Protein AF-A0A094J288-F1 (afdb_monomer_lite)

InterPro domains:
  IPR002071 Thermonuclease active site [PS01284] (3-13)
  IPR016071 Staphylococcal nuclease (SNase-like), OB-fold [PF00565] (2-60)
  IPR016071 Staphylococcal nuclease (SNase-like), OB-fold [PS50830] (1-61)
  IPR035437 SNase-like, OB-fold superfamily [G3DSA:2.40.50.90] (1-61)
  IPR035437 SNase-like, OB-fold superfamily [SSF50199] (2-60)

Secondary structure (DSSP, 8-state):
-B-TTS-B----EETTEEHHHHHHHTTS------TT--TTHHHHHHHHHHHHHTT-GGG--

Radius of gyration: 12.46 Å; chains: 1; bounding box: 28×23×32 Å

Structure (mmCIF, N/CA/C/O backbone):
data_AF-A0A094J288-F1
#
_entry.id   AF-A0A094J288-F1
#
loop_
_atom_site.group_PDB
_atom_site.id
_atom_site.type_symbol
_atom_site.label_atom_id
_atom_site.label_alt_id
_atom_site.label_comp_id
_atom_site.label_asym_id
_atom_site.label_entity_id
_atom_site.label_seq_id
_atom_site.pdbx_PDB_ins_code
_atom_site.Cartn_x
_atom_site.Cartn_y
_atom_site.Cartn_z
_atom_site.occupancy
_atom_site.B_iso_or_equiv
_atom_site.auth_seq_id
_atom_site.auth_comp_id
_atom_site.auth_asym_id
_atom_site.auth_atom_id
_atom_site.pdbx_PDB_model_num
ATOM 1 N N . MET A 1 1 ? 17.642 -5.013 -11.569 1.00 58.41 1 MET A N 1
ATOM 2 C CA . MET A 1 1 ? 16.578 -4.941 -10.539 1.00 58.41 1 MET A CA 1
ATOM 3 C C . MET A 1 1 ? 15.996 -6.330 -10.254 1.00 58.41 1 MET A C 1
ATOM 5 O O . MET A 1 1 ? 14.811 -6.564 -10.460 1.00 58.41 1 MET A O 1
ATOM 9 N N . LYS A 1 2 ? 16.826 -7.268 -9.795 1.00 61.47 2 LYS A N 1
ATOM 10 C CA . LYS A 1 2 ? 16.378 -8.524 -9.185 1.00 61.47 2 LYS A CA 1
ATOM 11 C C . LYS A 1 2 ? 17.005 -8.565 -7.802 1.00 61.47 2 LYS A C 1
ATOM 13 O O . LYS A 1 2 ? 18.149 -8.131 -7.666 1.00 61.47 2 LYS A O 1
ATOM 18 N N . ASP A 1 3 ? 16.259 -8.977 -6.790 1.00 71.56 3 ASP A N 1
ATOM 19 C CA . ASP A 1 3 ? 16.858 -9.172 -5.473 1.00 71.56 3 ASP A CA 1
ATOM 20 C C . ASP A 1 3 ? 17.780 -10.406 -5.464 1.00 71.56 3 ASP A C 1
ATOM 22 O 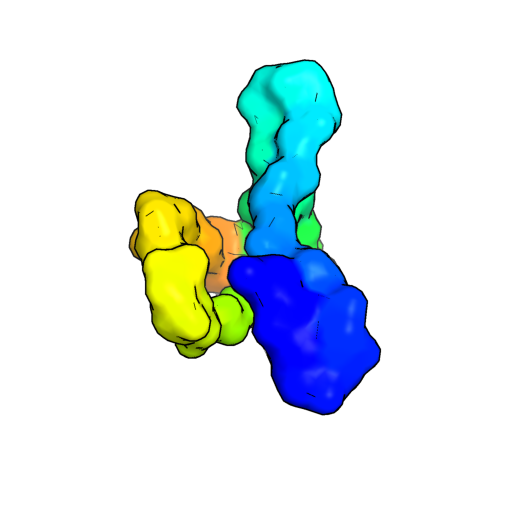O . ASP A 1 3 ? 17.884 -11.135 -6.454 1.00 71.56 3 ASP A O 1
ATOM 26 N N . LYS A 1 4 ? 18.444 -10.660 -4.329 1.00 75.56 4 LYS A N 1
ATOM 27 C CA . LYS A 1 4 ? 19.320 -11.832 -4.136 1.00 75.56 4 LYS A CA 1
ATOM 28 C C . LYS A 1 4 ? 18.616 -13.190 -4.302 1.00 75.56 4 LYS A C 1
ATOM 30 O O . LYS A 1 4 ? 19.287 -14.212 -4.324 1.00 75.56 4 LYS A O 1
ATOM 35 N N . TYR A 1 5 ? 17.287 -13.199 -4.415 1.00 81.81 5 TYR A N 1
ATOM 36 C CA . TYR A 1 5 ? 16.450 -14.381 -4.622 1.00 81.81 5 TYR A CA 1
ATOM 37 C C . TYR A 1 5 ? 15.874 -14.450 -6.047 1.00 81.81 5 TYR A C 1
ATOM 39 O O . TYR A 1 5 ? 15.024 -15.288 -6.328 1.00 81.81 5 TYR A O 1
ATOM 47 N N . GLY A 1 6 ? 16.303 -13.566 -6.954 1.00 81.94 6 GLY A N 1
ATOM 48 C CA . GLY A 1 6 ? 15.846 -13.539 -8.343 1.00 81.94 6 GLY A CA 1
ATOM 49 C C . GLY A 1 6 ? 14.465 -12.910 -8.553 1.00 81.94 6 GLY A C 1
ATOM 50 O O . GLY A 1 6 ? 13.968 -12.923 -9.680 1.00 81.94 6 GLY A O 1
ATOM 51 N N . ARG A 1 7 ? 13.849 -12.326 -7.516 1.00 81.88 7 ARG A N 1
ATOM 52 C CA . ARG A 1 7 ? 12.527 -11.694 -7.617 1.00 81.88 7 ARG A CA 1
ATOM 53 C C . ARG A 1 7 ? 12.639 -10.306 -8.226 1.00 81.88 7 ARG A C 1
ATOM 55 O O . ARG A 1 7 ? 13.551 -9.541 -7.905 1.00 81.88 7 ARG A O 1
ATOM 62 N N . PHE A 1 8 ? 11.677 -9.958 -9.069 1.00 82.00 8 PHE A N 1
ATOM 63 C CA . PHE A 1 8 ? 11.557 -8.608 -9.602 1.00 82.00 8 PHE A CA 1
ATOM 64 C C . PHE A 1 8 ? 10.905 -7.684 -8.574 1.00 82.00 8 PHE A C 1
ATOM 66 O O . PHE A 1 8 ? 9.859 -8.001 -8.012 1.00 82.00 8 PHE A O 1
ATOM 73 N N . LEU A 1 9 ? 11.518 -6.521 -8.354 1.00 81.75 9 LEU A N 1
ATOM 74 C CA . LEU A 1 9 ? 10.939 -5.456 -7.539 1.00 81.75 9 LEU A CA 1
ATOM 75 C C . LEU A 1 9 ? 10.279 -4.444 -8.472 1.00 81.75 9 LEU A C 1
ATOM 77 O O . LEU A 1 9 ? 10.971 -3.669 -9.133 1.00 81.75 9 LEU A O 1
ATOM 81 N N . ALA A 1 10 ? 8.951 -4.474 -8.532 1.00 85.94 10 ALA A N 1
ATOM 82 C CA . ALA A 1 10 ? 8.162 -3.660 -9.445 1.00 85.94 10 ALA A CA 1
ATOM 83 C C . ALA A 1 10 ? 6.933 -3.055 -8.758 1.00 85.94 10 ALA A C 1
ATOM 85 O O . ALA A 1 10 ? 6.438 -3.560 -7.748 1.00 85.94 10 ALA A O 1
ATOM 86 N N . TYR A 1 11 ? 6.442 -1.969 -9.349 1.00 90.75 11 TYR A N 1
ATOM 87 C CA . TYR A 1 11 ? 5.138 -1.397 -9.041 1.00 90.75 11 TYR A CA 1
ATOM 88 C C . TYR A 1 11 ? 4.103 -1.991 -9.989 1.00 90.75 11 TYR A C 1
ATOM 90 O O . TYR A 1 11 ? 4.298 -1.970 -11.204 1.00 90.75 11 TYR A O 1
ATOM 98 N N . VAL A 1 12 ? 3.013 -2.503 -9.433 1.00 93.44 12 VAL A N 1
ATOM 99 C CA . VAL A 1 12 ? 1.912 -3.096 -10.184 1.00 93.44 12 VAL A CA 1
ATOM 100 C C . VAL A 1 12 ? 0.826 -2.048 -10.361 1.00 93.44 12 VAL A C 1
ATOM 102 O O . VAL A 1 12 ? 0.343 -1.469 -9.387 1.00 93.44 12 VAL A O 1
ATOM 105 N N . TRP A 1 13 ? 0.447 -1.817 -11.614 1.00 94.81 13 TRP A N 1
ATOM 106 C CA . TRP A 1 13 ? -0.638 -0.919 -11.982 1.00 94.81 13 TRP A CA 1
ATOM 107 C C . TRP A 1 13 ? -1.786 -1.727 -12.572 1.00 94.81 13 TRP A C 1
ATOM 109 O O . TRP A 1 13 ? -1.573 -2.530 -13.479 1.00 94.81 13 TRP A O 1
ATOM 119 N N . VAL A 1 14 ? -2.996 -1.496 -12.072 1.00 95.12 14 VAL A N 1
ATOM 120 C CA . VAL A 1 14 ? -4.234 -2.045 -12.628 1.00 95.12 14 VAL A CA 1
ATOM 121 C C . VAL A 1 14 ? -5.023 -0.864 -13.181 1.00 95.12 14 VAL A C 1
ATOM 123 O O . VAL A 1 14 ? -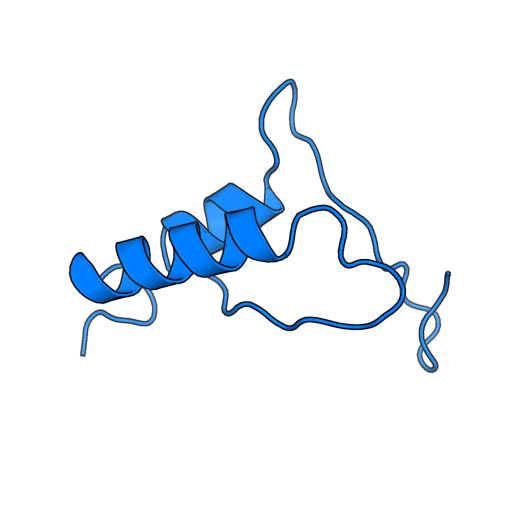5.590 -0.058 -12.445 1.00 95.12 14 VAL A O 1
ATOM 126 N N . GLY A 1 15 ? -4.962 -0.678 -14.501 1.00 95.06 15 GLY A N 1
ATOM 127 C CA . GLY A 1 15 ? -5.450 0.545 -15.138 1.00 95.06 15 GLY A CA 1
ATOM 128 C C . GLY A 1 15 ? -4.684 1.779 -14.647 1.00 95.06 15 GLY A C 1
ATOM 129 O O . GLY A 1 15 ? -3.484 1.904 -14.880 1.00 95.06 15 GLY A O 1
ATOM 130 N N . LYS A 1 16 ? -5.383 2.699 -13.971 1.00 93.12 16 LYS A N 1
ATOM 131 C CA . LYS A 1 16 ? -4.795 3.921 -13.381 1.00 93.12 16 LYS A CA 1
ATOM 132 C C . LYS A 1 16 ? -4.446 3.769 -11.897 1.00 93.12 16 LYS A C 1
ATOM 134 O O . LYS A 1 16 ? -3.929 4.709 -11.295 1.00 93.12 16 LYS A O 1
ATOM 139 N N . GLU A 1 17 ? -4.737 2.616 -11.308 1.00 93.19 17 GLU A N 1
ATOM 140 C CA . GLU A 1 17 ? -4.559 2.366 -9.885 1.00 93.19 17 GLU A CA 1
ATOM 141 C C . GLU A 1 17 ? -3.201 1.720 -9.612 1.00 93.19 17 GLU A C 1
ATOM 143 O O . GLU A 1 17 ? -2.85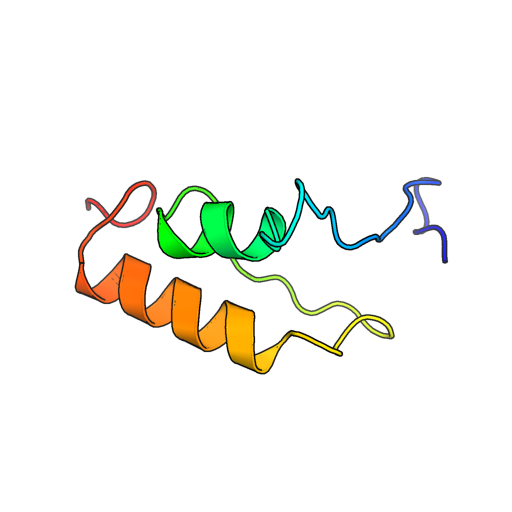1 0.698 -10.203 1.00 93.19 17 GLU A O 1
ATOM 148 N N . LEU A 1 18 ? -2.429 2.317 -8.703 1.00 95.19 18 LEU A N 1
ATOM 149 C CA . LEU A 1 18 ? -1.203 1.717 -8.191 1.00 95.19 18 LEU A CA 1
ATOM 150 C C . LEU A 1 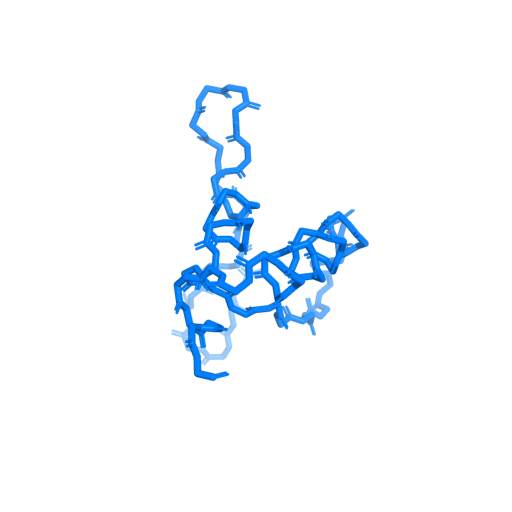18 ? -1.590 0.683 -7.134 1.00 95.19 18 LEU A C 1
ATOM 152 O O . LEU A 1 18 ? -1.727 1.018 -5.962 1.00 95.19 18 LEU A O 1
ATOM 156 N N . TYR A 1 19 ? -1.737 -0.573 -7.542 1.00 95.62 19 TYR A N 1
ATOM 157 C CA . TYR A 1 19 ? -2.299 -1.627 -6.696 1.00 95.62 19 TYR A CA 1
ATOM 158 C C . TYR A 1 19 ? -1.487 -1.874 -5.413 1.00 95.62 19 TYR A C 1
ATOM 160 O O . TYR A 1 19 ? -2.039 -2.188 -4.361 1.00 95.62 19 TYR A O 1
ATOM 168 N N . ASN A 1 20 ? -0.167 -1.649 -5.454 1.00 94.25 20 ASN A N 1
ATOM 169 C CA . ASN A 1 20 ? 0.679 -1.663 -4.255 1.00 94.25 20 ASN A CA 1
ATOM 170 C C . ASN A 1 20 ? 0.191 -0.678 -3.178 1.00 94.25 20 ASN A C 1
ATOM 172 O O . ASN A 1 20 ? 0.274 -0.986 -1.993 1.00 94.25 20 ASN A O 1
ATOM 176 N N . GLU A 1 21 ? -0.279 0.508 -3.575 1.00 95.38 21 GLU A N 1
ATOM 177 C CA . GLU A 1 21 ? -0.819 1.494 -2.638 1.00 95.38 21 GLU A CA 1
ATOM 178 C C . GLU A 1 21 ? -2.146 1.021 -2.061 1.00 95.38 21 GLU A C 1
ATOM 180 O O . GLU A 1 21 ? -2.335 1.123 -0.853 1.00 95.38 21 GLU A O 1
ATOM 185 N N . THR A 1 22 ? -3.027 0.471 -2.897 1.00 95.75 22 THR A N 1
ATOM 186 C CA . THR A 1 22 ? -4.340 -0.050 -2.497 1.00 95.75 22 THR A CA 1
ATOM 187 C C . THR A 1 22 ? -4.205 -1.072 -1.376 1.00 95.75 22 THR A C 1
ATOM 189 O O . THR A 1 22 ? -4.827 -0.932 -0.325 1.00 95.75 22 THR A O 1
ATOM 192 N N . LEU A 1 23 ? -3.289 -2.034 -1.535 1.00 96.00 23 LEU A N 1
ATOM 193 C CA . LEU A 1 23 ? -3.003 -3.036 -0.506 1.00 96.00 23 LEU A CA 1
ATOM 194 C C . LEU A 1 23 ? -2.565 -2.406 0.821 1.00 96.00 23 LEU A C 1
ATOM 196 O O . LEU A 1 23 ? -2.949 -2.873 1.892 1.00 96.00 23 LEU A O 1
ATOM 200 N N . VAL A 1 24 ? -1.758 -1.347 0.773 1.00 96.38 24 VAL A N 1
ATOM 201 C CA . VAL A 1 24 ? -1.306 -0.643 1.980 1.00 96.38 24 VAL A CA 1
ATOM 202 C C . VAL A 1 24 ? -2.446 0.170 2.599 1.00 96.38 24 VAL A C 1
ATOM 204 O O . VAL A 1 24 ? -2.625 0.145 3.816 1.00 96.38 24 VAL A O 1
ATOM 207 N N . GLN A 1 25 ? -3.233 0.869 1.780 1.00 95.75 25 GLN A N 1
ATOM 208 C CA . GLN A 1 25 ? -4.349 1.712 2.207 1.00 95.75 25 GLN A CA 1
ATOM 209 C C . GLN A 1 25 ? -5.466 0.906 2.881 1.00 95.75 25 GLN A C 1
ATOM 211 O O . GLN A 1 25 ? -6.057 1.374 3.858 1.00 95.75 25 GLN A O 1
ATOM 216 N N . ASP A 1 26 ? -5.727 -0.304 2.395 1.00 95.44 26 ASP A N 1
ATOM 217 C CA . ASP A 1 26 ? -6.713 -1.208 2.989 1.00 95.44 26 ASP A CA 1
ATOM 218 C C . ASP A 1 26 ? -6.144 -2.038 4.147 1.00 95.44 26 ASP A C 1
ATOM 220 O O . ASP A 1 26 ? -6.850 -2.821 4.779 1.00 95.44 26 ASP A O 1
ATOM 224 N N . GLY A 1 27 ? -4.875 -1.806 4.497 1.00 95.31 27 GLY A N 1
ATOM 225 C CA . GLY A 1 27 ? -4.229 -2.431 5.642 1.00 95.31 27 GLY A CA 1
ATOM 226 C C . GLY A 1 27 ? -3.851 -3.891 5.411 1.00 95.31 27 GLY A C 1
ATOM 227 O O . GLY A 1 27 ? -3.636 -4.602 6.385 1.00 95.31 27 GLY A O 1
ATOM 228 N N . TYR A 1 28 ? -3.747 -4.346 4.161 1.00 95.56 28 TYR A N 1
ATOM 229 C CA . TYR A 1 28 ? -3.297 -5.697 3.801 1.00 95.56 28 TYR A CA 1
ATOM 230 C C . TYR A 1 28 ? -1.773 -5.826 3.689 1.00 95.56 28 TYR A C 1
ATOM 232 O O . TYR A 1 28 ? -1.249 -6.938 3.670 1.00 95.56 28 TYR A O 1
ATOM 240 N N . ALA A 1 29 ? -1.044 -4.710 3.623 1.00 94.38 29 ALA A N 1
ATOM 241 C CA . ALA A 1 29 ? 0.410 -4.696 3.494 1.00 94.38 29 ALA A CA 1
ATOM 242 C C . ALA A 1 29 ? 1.075 -3.650 4.403 1.00 94.38 29 ALA A C 1
ATOM 244 O O . ALA A 1 29 ? 0.501 -2.605 4.709 1.00 94.38 29 ALA A O 1
ATOM 245 N N . ARG A 1 30 ? 2.326 -3.926 4.797 1.00 91.38 30 ARG A N 1
ATOM 246 C CA . ARG A 1 30 ? 3.222 -2.979 5.483 1.00 91.38 30 ARG A CA 1
ATOM 247 C C . ARG A 1 30 ? 4.250 -2.428 4.505 1.00 91.38 30 ARG A C 1
ATOM 249 O O . ARG A 1 30 ? 4.713 -3.147 3.619 1.00 91.38 30 ARG A O 1
ATOM 256 N N . VAL A 1 31 ? 4.641 -1.171 4.682 1.00 91.69 31 VAL A N 1
ATOM 257 C CA . VAL A 1 31 ? 5.605 -0.525 3.788 1.00 91.69 31 VAL A CA 1
ATOM 258 C C . VAL A 1 31 ? 7.017 -0.956 4.153 1.00 91.69 31 VAL A C 1
ATOM 260 O O . VAL A 1 31 ? 7.481 -0.732 5.268 1.00 91.69 31 VAL A O 1
ATOM 263 N N . MET A 1 32 ? 7.732 -1.526 3.186 1.00 85.31 32 MET A N 1
ATOM 264 C CA . MET A 1 32 ? 9.163 -1.792 3.293 1.00 85.31 32 MET A CA 1
ATOM 265 C C . MET A 1 32 ? 9.894 -0.980 2.227 1.00 85.31 32 MET A C 1
ATOM 267 O O . MET A 1 32 ? 9.688 -1.176 1.031 1.00 85.31 32 MET A O 1
ATOM 271 N N . THR A 1 33 ? 10.740 -0.045 2.658 1.00 80.75 33 THR A N 1
ATOM 272 C CA . THR A 1 33 ? 11.525 0.784 1.736 1.00 80.75 33 THR A CA 1
ATOM 273 C C . THR A 1 33 ? 12.843 0.083 1.433 1.00 80.75 33 THR A C 1
ATOM 275 O O . THR A 1 33 ? 13.676 -0.070 2.322 1.00 80.75 33 THR A O 1
ATOM 278 N N . ILE A 1 34 ? 13.039 -0.334 0.180 1.00 76.88 34 ILE A N 1
ATOM 279 C CA . ILE A 1 34 ? 14.275 -0.971 -0.288 1.00 76.88 34 ILE A CA 1
ATOM 280 C C . ILE A 1 34 ? 14.820 -0.163 -1.466 1.00 76.88 34 ILE A C 1
ATOM 282 O O . ILE A 1 34 ? 14.143 0.017 -2.481 1.00 76.88 34 ILE A O 1
ATOM 286 N N . GLN A 1 35 ? 16.056 0.323 -1.341 1.00 76.88 35 GLN A N 1
ATOM 287 C CA . GLN A 1 35 ? 16.739 1.013 -2.436 1.00 76.88 35 GLN A CA 1
ATOM 288 C C . GLN A 1 35 ? 16.974 0.067 -3.632 1.00 76.88 35 GLN A C 1
ATOM 290 O O . GLN A 1 35 ? 17.189 -1.128 -3.428 1.00 76.88 35 GLN A O 1
ATOM 295 N N . PRO A 1 36 ? 16.955 0.566 -4.884 1.00 75.12 36 PRO A N 1
ATOM 296 C CA . PRO A 1 36 ? 16.774 1.966 -5.299 1.00 75.12 36 PRO A CA 1
ATOM 297 C C . PRO A 1 36 ? 15.302 2.387 -5.504 1.00 75.12 36 PRO A C 1
ATOM 299 O O . PRO A 1 36 ? 15.028 3.520 -5.893 1.00 75.12 36 PRO A O 1
ATOM 302 N N . ASN A 1 37 ? 14.329 1.502 -5.261 1.00 75.12 37 ASN A N 1
ATOM 303 C CA . ASN A 1 37 ? 12.921 1.724 -5.608 1.00 75.12 37 ASN A CA 1
ATOM 304 C C . ASN A 1 37 ? 12.178 2.555 -4.548 1.00 75.12 37 ASN A C 1
ATOM 306 O O . ASN A 1 37 ? 11.296 2.056 -3.857 1.00 75.12 37 ASN A O 1
ATOM 310 N N . VAL A 1 38 ? 12.503 3.846 -4.453 1.00 82.81 38 VAL A N 1
ATOM 311 C CA . VAL A 1 38 ? 11.923 4.768 -3.451 1.00 82.81 38 VAL A CA 1
ATOM 312 C C . VAL A 1 38 ? 10.925 5.787 -4.020 1.00 82.81 38 VAL A C 1
ATOM 314 O O . VAL A 1 38 ? 10.367 6.589 -3.278 1.00 82.81 38 VAL A O 1
ATOM 317 N N . LYS A 1 39 ? 10.629 5.724 -5.329 1.00 87.06 39 LYS A N 1
ATOM 318 C CA . LYS A 1 39 ? 9.763 6.683 -6.052 1.00 87.06 39 LYS A CA 1
ATOM 319 C C . LYS A 1 39 ? 8.420 6.982 -5.365 1.00 87.06 39 LYS A C 1
ATOM 321 O O . LYS A 1 39 ? 7.993 8.131 -5.359 1.00 87.06 39 LYS A O 1
ATOM 3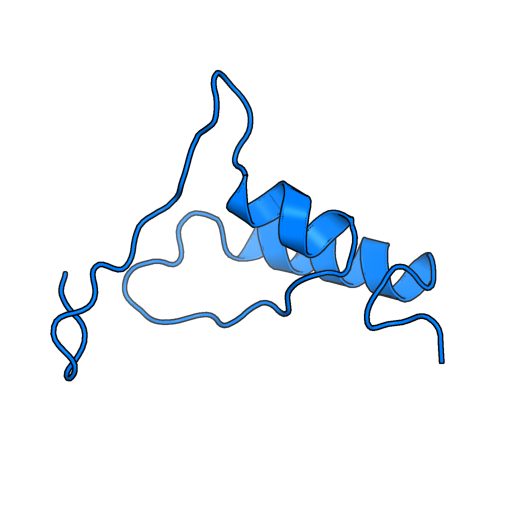26 N N . TYR A 1 40 ? 7.752 5.969 -4.805 1.00 90.50 40 TYR A N 1
ATOM 327 C CA . TYR A 1 40 ? 6.437 6.117 -4.159 1.00 90.50 40 TYR A CA 1
ATOM 328 C C . TYR A 1 40 ? 6.480 5.939 -2.637 1.00 90.50 40 TYR A C 1
ATOM 330 O O . TYR A 1 40 ? 5.435 5.784 -2.008 1.00 90.50 40 TYR A O 1
ATOM 338 N N . GLN A 1 41 ? 7.668 5.994 -2.026 1.00 90.94 41 GLN A N 1
ATOM 339 C CA . GLN A 1 41 ? 7.850 5.750 -0.594 1.00 90.94 41 GLN A CA 1
ATOM 340 C C . GLN A 1 41 ? 6.923 6.622 0.260 1.00 90.94 41 GLN A C 1
ATOM 342 O O . GLN A 1 41 ? 6.173 6.107 1.087 1.00 90.94 41 GLN A O 1
ATOM 347 N N . GLN A 1 42 ? 6.926 7.938 0.030 1.00 92.12 42 GLN A N 1
ATOM 348 C CA . GLN A 1 42 ? 6.119 8.863 0.825 1.00 92.12 42 GLN A CA 1
ATOM 349 C C . GLN A 1 42 ? 4.613 8.608 0.664 1.00 92.12 42 GLN A C 1
ATOM 351 O O . GLN A 1 42 ? 3.855 8.726 1.626 1.00 92.12 42 GLN A O 1
ATOM 356 N N . ARG A 1 43 ? 4.184 8.216 -0.542 1.00 94.19 43 ARG A N 1
ATOM 357 C CA . ARG A 1 43 ? 2.792 7.871 -0.852 1.00 94.19 43 ARG A CA 1
ATOM 358 C C . ARG A 1 43 ? 2.347 6.648 -0.044 1.00 94.19 43 ARG A C 1
ATOM 360 O O . ARG A 1 43 ? 1.334 6.711 0.647 1.00 94.19 43 ARG A O 1
ATOM 367 N N . PHE A 1 44 ? 3.164 5.595 -0.022 1.00 95.25 44 PHE A N 1
ATOM 368 C CA . PHE A 1 44 ? 2.886 4.398 0.770 1.00 95.25 44 PHE A CA 1
ATOM 369 C C . PHE A 1 44 ? 2.923 4.648 2.281 1.00 95.25 44 PHE A C 1
ATOM 371 O O . PHE A 1 44 ? 2.036 4.174 2.984 1.00 95.25 44 PHE A O 1
ATOM 378 N N . ILE A 1 45 ? 3.888 5.422 2.794 1.00 94.50 45 ILE A N 1
ATOM 379 C CA . ILE A 1 45 ? 3.951 5.760 4.229 1.00 94.50 45 ILE A CA 1
ATOM 380 C C . ILE A 1 45 ? 2.668 6.477 4.665 1.00 94.50 45 ILE A C 1
ATOM 382 O O . ILE A 1 45 ? 2.103 6.174 5.716 1.00 94.50 45 ILE A O 1
ATOM 386 N N . THR A 1 46 ? 2.181 7.419 3.855 1.00 95.81 46 THR A N 1
ATOM 387 C CA . THR A 1 46 ? 0.918 8.114 4.127 1.00 95.81 46 THR A CA 1
ATOM 388 C C . THR A 1 46 ? -0.274 7.153 4.092 1.00 95.81 46 THR A C 1
ATOM 390 O O . THR A 1 46 ? -1.129 7.230 4.975 1.00 95.81 46 THR A O 1
ATOM 393 N N . ALA A 1 47 ? -0.331 6.236 3.120 1.00 95.75 47 ALA A N 1
ATOM 394 C CA . ALA A 1 47 ? -1.382 5.220 3.036 1.00 95.75 47 ALA A CA 1
ATOM 395 C C . ALA A 1 47 ? -1.389 4.293 4.267 1.00 95.75 47 ALA A C 1
ATOM 397 O O . ALA A 1 47 ? -2.443 4.068 4.858 1.00 95.75 47 ALA A O 1
ATOM 398 N N . GLU A 1 48 ? -0.219 3.838 4.725 1.00 95.62 48 GLU A N 1
ATOM 399 C CA . GLU A 1 48 ? -0.100 2.968 5.902 1.00 95.62 48 GLU A CA 1
ATOM 400 C C . GLU A 1 48 ? -0.540 3.688 7.179 1.00 95.62 48 GLU A C 1
ATOM 402 O O . GLU A 1 48 ? -1.262 3.125 8.000 1.00 95.62 48 GLU A O 1
ATOM 407 N N . ARG A 1 49 ? -0.152 4.962 7.342 1.00 95.69 49 ARG A N 1
ATOM 408 C CA . ARG A 1 49 ? -0.601 5.788 8.474 1.00 95.69 49 ARG A CA 1
ATOM 409 C C . ARG A 1 49 ? -2.122 5.911 8.509 1.00 95.69 49 ARG A C 1
ATOM 411 O O . ARG A 1 49 ? -2.707 5.766 9.580 1.00 95.69 49 ARG A O 1
ATOM 418 N N . LYS A 1 50 ? -2.760 6.130 7.355 1.00 95.69 50 LYS A N 1
ATOM 419 C CA . LYS A 1 50 ? -4.227 6.172 7.247 1.00 95.69 50 LYS A CA 1
ATOM 420 C C . LYS A 1 50 ? -4.854 4.825 7.607 1.00 95.69 50 LYS A C 1
ATOM 422 O O . LYS A 1 50 ? -5.792 4.799 8.396 1.00 95.69 50 LYS A O 1
ATOM 427 N N . ALA A 1 51 ? -4.311 3.719 7.096 1.00 96.44 51 ALA A N 1
ATOM 428 C CA . ALA A 1 51 ? -4.799 2.377 7.407 1.00 96.44 51 ALA A CA 1
ATOM 429 C C . ALA A 1 51 ? -4.725 2.066 8.913 1.00 96.44 51 ALA A C 1
ATOM 431 O O . ALA A 1 51 ? -5.675 1.521 9.474 1.00 96.44 51 ALA A O 1
ATOM 432 N N . ARG A 1 52 ? -3.638 2.482 9.583 1.00 94.69 52 ARG A N 1
ATOM 433 C CA . ARG A 1 52 ? -3.474 2.365 11.043 1.00 94.69 52 ARG A CA 1
ATOM 434 C C . ARG A 1 52 ? -4.501 3.188 11.813 1.00 94.69 52 ARG A C 1
ATOM 436 O O . ARG A 1 52 ? -5.143 2.666 12.715 1.00 94.69 52 ARG A O 1
ATOM 443 N N . GLN A 1 53 ? -4.677 4.459 11.449 1.00 95.69 53 GLN A N 1
ATOM 444 C CA . GLN A 1 53 ? -5.655 5.347 12.095 1.00 95.69 53 GLN A CA 1
ATOM 445 C C . GLN A 1 53 ? -7.089 4.825 11.954 1.00 95.69 53 GLN A C 1
ATOM 447 O O . GLN A 1 53 ? -7.883 4.942 12.881 1.00 95.69 53 GLN A O 1
ATOM 452 N N . GLN A 1 54 ? -7.404 4.225 10.807 1.00 96.00 54 GLN A N 1
ATOM 453 C CA . GLN A 1 54 ? -8.716 3.647 10.516 1.00 96.00 54 GLN A CA 1
ATOM 454 C C . GLN A 1 54 ? -8.882 2.213 11.038 1.00 96.00 54 GLN A C 1
ATOM 456 O O . GLN A 1 54 ? -9.930 1.619 10.803 1.00 96.00 54 GLN A O 1
ATOM 461 N N . LYS A 1 55 ? -7.868 1.648 11.714 1.00 94.06 55 LYS A N 1
ATOM 462 C CA . LYS A 1 55 ? -7.856 0.259 12.196 1.00 94.06 55 LYS A CA 1
ATOM 463 C C . LYS A 1 55 ? -8.265 -0.743 11.110 1.00 94.06 55 LYS A C 1
ATOM 465 O O . LYS A 1 55 ? -9.116 -1.598 11.324 1.00 94.06 55 LYS A O 1
ATOM 470 N N . LYS A 1 56 ? -7.707 -0.610 9.905 1.00 93.81 56 LYS A N 1
ATOM 471 C CA . LYS A 1 56 ? -8.018 -1.495 8.771 1.00 93.81 56 LYS A CA 1
ATOM 472 C C . LYS A 1 56 ? -7.122 -2.731 8.742 1.00 93.81 56 LYS A C 1
ATOM 474 O O . LYS A 1 56 ? -5.938 -2.631 9.056 1.00 93.81 56 LYS A O 1
ATOM 479 N N . GLY A 1 57 ? -7.665 -3.868 8.300 1.00 94.00 57 GLY A N 1
ATOM 480 C CA . GLY A 1 57 ? -6.907 -5.092 8.016 1.00 94.00 57 GLY A CA 1
ATOM 481 C C . GLY A 1 57 ? -5.984 -5.506 9.166 1.00 94.00 57 GLY A C 1
ATOM 482 O O . GLY A 1 57 ? -6.437 -5.741 10.283 1.00 94.00 57 GLY A O 1
ATOM 483 N N . LEU A 1 58 ? -4.674 -5.526 8.899 1.00 92.06 58 LEU A N 1
ATOM 484 C CA . LEU A 1 58 ? -3.612 -5.859 9.859 1.00 92.06 58 LEU A CA 1
ATOM 485 C C . LEU A 1 58 ? -3.579 -4.965 11.119 1.00 92.06 58 LEU A C 1
ATOM 487 O O . LEU A 1 58 ? -2.828 -5.268 12.044 1.00 92.06 58 LEU A O 1
ATOM 491 N N . TRP A 1 59 ? -4.333 -3.863 11.153 1.00 91.94 59 TRP A N 1
ATOM 492 C CA . TRP A 1 59 ? -4.349 -2.864 12.230 1.00 91.94 59 TRP A CA 1
ATOM 493 C C . TRP A 1 59 ? -5.627 -2.891 13.087 1.00 91.94 59 TRP A C 1
ATOM 495 O O . TRP A 1 59 ? -5.885 -1.935 13.813 1.00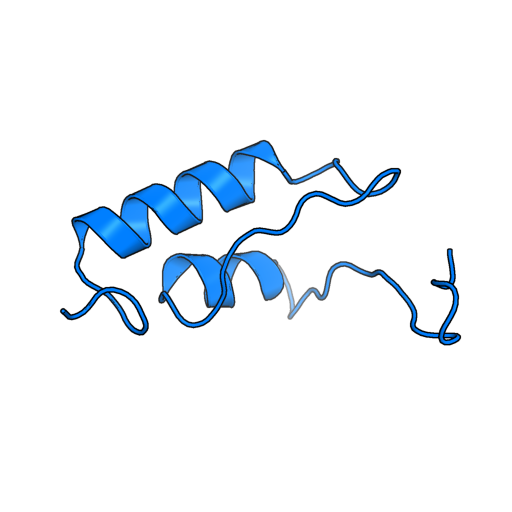 91.94 59 TRP A O 1
ATOM 505 N N . GLN A 1 60 ? -6.450 -3.941 12.985 1.00 89.25 60 GLN A N 1
ATOM 506 C CA . GLN A 1 60 ? -7.722 -4.075 13.719 1.00 89.25 60 GLN A CA 1
ATOM 507 C C . GLN A 1 60 ? -7.587 -4.368 15.227 1.00 89.25 60 GLN A C 1
ATOM 509 O O . GLN A 1 60 ? -8.599 -4.391 15.924 1.00 89.25 60 GLN A O 1
ATOM 514 N N . SER A 1 61 ? -6.369 -4.578 15.729 1.00 68.31 61 SER A N 1
ATOM 515 C CA . SER A 1 61 ? -6.058 -4.892 17.134 1.00 68.31 61 SER A CA 1
ATOM 516 C C . SER A 1 61 ? -5.976 -3.659 18.029 1.00 68.31 61 SER A C 1
ATOM 518 O O . SER A 1 61 ? -5.222 -2.732 17.647 1.00 68.31 61 SER A O 1
#

Foldseek 3Di:
DAPPVRHDDDFDDDDPDRVVLVCLLQPNDDDDDDPPPCPCVVVSVVSNVNCLVVCGDVNVD

pLDDT: mean 88.99, std 9.02, range [58.41, 96.44]

Organism: NCBI:txid33934

Sequence (61 aa):
MKDKYGRFLAYVWVGKELYNETLVQDGYARVMTIQPNVKYQQRFITAERKARQQKKGLWQS